Protein AF-A0A643KAM4-F1 (afdb_monomer)

Radius of gyration: 22.68 Å; Cα contacts (8 Å, |Δi|>4): 60; chains: 1; bounding box: 56×40×48 Å

Secondary structure (DSSP, 8-state):
--HHHHHHHHHHHHHHHHHHHHHHHHHS----S---------------------SS-TT---S-EE-TT--EE-TTT--EE-S-TT--B-TTT--B--

Structure (mmCIF, N/CA/C/O backbone):
data_AF-A0A643KAM4-F1
#
_entry.id   AF-A0A643KAM4-F1
#
loop_
_atom_site.group_PDB
_atom_site.id
_atom_site.type_symbol
_atom_site.label_atom_id
_atom_site.label_alt_id
_atom_site.label_comp_id
_atom_site.label_asym_id
_atom_site.label_entity_id
_atom_site.label_seq_id
_atom_site.pdbx_PDB_ins_code
_atom_site.Cartn_x
_atom_site.Cartn_y
_atom_site.Cartn_z
_atom_site.occupancy
_atom_site.B_iso_or_equiv
_atom_site.auth_seq_id
_atom_site.auth_comp_id
_atom_site.auth_asym_id
_atom_site.auth_atom_id
_atom_site.pdbx_PDB_model_num
ATOM 1 N N . MET A 1 1 ? 24.794 -9.419 -16.135 1.00 64.31 1 MET A N 1
ATOM 2 C CA . MET A 1 1 ? 23.467 -9.261 -16.761 1.00 64.31 1 MET A CA 1
ATOM 3 C C . MET A 1 1 ? 23.241 -7.778 -16.939 1.00 64.31 1 MET A C 1
ATOM 5 O O . MET A 1 1 ? 23.427 -7.059 -15.962 1.00 64.31 1 MET A O 1
ATOM 9 N N . ASP A 1 2 ? 22.931 -7.332 -18.155 1.00 82.31 2 ASP A N 1
ATOM 10 C CA . ASP A 1 2 ? 22.553 -5.941 -18.416 1.00 82.31 2 ASP A CA 1
ATOM 11 C C . ASP A 1 2 ? 21.487 -5.471 -17.424 1.00 82.31 2 ASP A C 1
ATOM 13 O O . ASP A 1 2 ? 20.620 -6.250 -17.020 1.00 82.31 2 ASP A O 1
ATOM 17 N N . VAL A 1 3 ? 21.548 -4.196 -17.034 1.00 92.38 3 VAL A N 1
ATOM 18 C CA . VAL A 1 3 ? 20.603 -3.565 -16.091 1.00 92.38 3 VAL A CA 1
ATOM 19 C C . VAL A 1 3 ? 19.152 -3.819 -16.516 1.00 92.38 3 VAL A C 1
ATOM 21 O O . VAL A 1 3 ? 18.295 -4.108 -15.685 1.00 92.38 3 VAL A O 1
ATOM 24 N N . TRP A 1 4 ? 18.905 -3.827 -17.825 1.00 94.94 4 TRP A N 1
ATOM 25 C CA . TRP A 1 4 ? 17.622 -4.177 -18.430 1.00 94.94 4 TRP A CA 1
ATOM 26 C C . TRP A 1 4 ? 17.115 -5.575 -18.061 1.00 94.94 4 TRP A C 1
ATOM 28 O O . TRP A 1 4 ? 15.925 -5.741 -17.810 1.00 94.94 4 TRP A O 1
ATOM 38 N N . GLY A 1 5 ? 18.001 -6.568 -17.959 1.00 93.12 5 GLY A N 1
ATOM 39 C CA . GLY A 1 5 ? 17.636 -7.920 -17.537 1.00 93.12 5 GLY A CA 1
ATOM 40 C C . GLY A 1 5 ? 17.126 -7.954 -16.097 1.00 93.12 5 GLY A C 1
ATOM 41 O O . GLY A 1 5 ? 16.092 -8.559 -15.824 1.00 93.12 5 GLY A O 1
ATOM 42 N N . TRP A 1 6 ? 17.790 -7.238 -15.186 1.00 95.50 6 TRP A N 1
ATOM 43 C CA . TRP A 1 6 ? 17.334 -7.125 -13.798 1.00 95.50 6 TRP A CA 1
ATOM 44 C C . TRP A 1 6 ? 15.994 -6.398 -13.684 1.00 95.50 6 TRP A C 1
ATOM 46 O O . TRP A 1 6 ? 15.131 -6.844 -12.933 1.00 95.50 6 TRP A O 1
ATOM 56 N N . ILE A 1 7 ? 15.781 -5.335 -14.467 1.00 95.69 7 ILE A N 1
ATOM 57 C CA . ILE A 1 7 ? 14.494 -4.622 -14.512 1.00 95.69 7 ILE A CA 1
ATOM 58 C C . ILE A 1 7 ? 13.363 -5.573 -14.917 1.00 95.69 7 ILE A C 1
ATOM 60 O O . ILE A 1 7 ? 12.331 -5.607 -14.251 1.00 95.69 7 ILE A O 1
ATOM 64 N N . VAL A 1 8 ? 13.561 -6.379 -15.966 1.00 96.56 8 VAL A N 1
ATOM 65 C CA . VAL A 1 8 ? 12.554 -7.349 -16.426 1.00 96.56 8 VAL A CA 1
ATOM 66 C C . VAL A 1 8 ? 12.267 -8.404 -15.355 1.00 96.56 8 VAL A C 1
ATOM 68 O O . VAL A 1 8 ? 11.103 -8.716 -15.105 1.00 96.56 8 VAL A O 1
ATOM 71 N N . VAL A 1 9 ? 13.299 -8.914 -14.675 1.00 96.94 9 VAL A N 1
ATOM 72 C CA . VAL A 1 9 ? 13.138 -9.881 -13.576 1.00 96.94 9 VAL A CA 1
ATOM 73 C C . VAL A 1 9 ? 12.324 -9.287 -12.428 1.00 96.94 9 VAL A C 1
ATOM 75 O O . VAL A 1 9 ? 11.381 -9.924 -11.961 1.00 96.94 9 VAL A O 1
ATOM 78 N N . TYR A 1 10 ? 12.637 -8.063 -11.995 1.00 96.12 10 TYR A N 1
ATOM 79 C CA . TYR A 1 10 ? 11.878 -7.402 -10.933 1.00 96.12 10 TYR A CA 1
ATOM 80 C C . TYR A 1 10 ? 10.445 -7.088 -11.356 1.00 96.12 10 TYR A C 1
ATOM 82 O O . TYR A 1 10 ? 9.529 -7.311 -10.569 1.00 96.12 10 TYR A O 1
ATOM 90 N N . ALA A 1 11 ? 10.227 -6.629 -12.589 1.00 97.69 11 ALA A N 1
ATOM 91 C CA . ALA A 1 11 ? 8.888 -6.368 -13.107 1.00 97.69 11 ALA A CA 1
ATOM 92 C C . ALA A 1 11 ? 8.033 -7.646 -13.111 1.00 97.69 11 ALA A C 1
ATOM 94 O O . ALA A 1 11 ? 6.905 -7.640 -12.617 1.00 97.69 11 ALA A O 1
ATOM 95 N N . LEU A 1 12 ? 8.580 -8.766 -13.592 1.00 98.12 12 LEU A N 1
ATOM 96 C CA . LEU A 1 12 ? 7.895 -10.060 -13.570 1.00 98.12 12 LEU A CA 1
ATOM 97 C C . LEU A 1 12 ? 7.653 -10.558 -12.140 1.00 98.12 12 LEU A C 1
ATOM 99 O O . LEU A 1 12 ? 6.553 -10.994 -11.822 1.00 98.12 12 LEU A O 1
ATOM 103 N N . GLY A 1 13 ? 8.645 -10.453 -11.254 1.00 98.19 13 GLY A N 1
ATOM 104 C CA . GLY A 1 13 ? 8.502 -10.871 -9.859 1.00 98.19 13 GLY A CA 1
ATOM 105 C C . GLY A 1 13 ? 7.440 -10.065 -9.107 1.00 98.19 13 GLY A C 1
ATOM 106 O O . GLY A 1 13 ? 6.568 -10.641 -8.457 1.00 98.19 13 GLY A O 1
ATOM 107 N N . LEU A 1 14 ? 7.473 -8.736 -9.230 1.00 97.88 14 LEU A N 1
ATOM 108 C CA . LEU A 1 14 ? 6.527 -7.839 -8.563 1.00 97.88 14 LEU A CA 1
ATOM 109 C C . LEU A 1 14 ? 5.104 -8.001 -9.097 1.00 97.88 14 LEU A C 1
ATOM 111 O O . LEU A 1 14 ? 4.170 -8.047 -8.301 1.00 97.88 14 LEU A O 1
ATOM 115 N N . THR A 1 15 ? 4.930 -8.139 -10.413 1.00 98.19 15 THR A N 1
ATOM 116 C CA . THR A 1 15 ? 3.600 -8.375 -11.003 1.00 98.19 15 THR A CA 1
ATOM 117 C C . THR A 1 15 ? 3.009 -9.703 -10.539 1.00 98.19 15 THR A C 1
ATOM 119 O O . THR A 1 15 ? 1.838 -9.762 -10.171 1.00 98.19 15 THR A O 1
ATOM 122 N N . LEU A 1 16 ? 3.817 -10.763 -10.471 1.00 98.25 16 LEU A N 1
ATOM 123 C CA . LEU A 1 16 ? 3.374 -12.077 -10.003 1.00 98.25 16 LEU A CA 1
ATOM 124 C C . LEU A 1 16 ? 3.019 -12.053 -8.506 1.00 98.25 16 LEU A C 1
ATOM 126 O O . LEU A 1 16 ? 1.981 -12.590 -8.114 1.00 98.25 16 LEU A O 1
ATOM 130 N N . LEU A 1 17 ? 3.817 -11.360 -7.684 1.00 97.56 17 LEU A N 1
ATOM 131 C CA . LEU A 1 17 ? 3.515 -11.115 -6.269 1.00 97.56 17 LEU A CA 1
ATOM 132 C C . LEU A 1 17 ? 2.193 -10.352 -6.101 1.00 97.56 17 LEU A C 1
ATOM 134 O O . LEU A 1 17 ? 1.344 -10.759 -5.310 1.00 97.56 17 LEU A O 1
ATOM 138 N N . GLN A 1 18 ? 1.999 -9.269 -6.855 1.00 97.31 18 GLN A N 1
ATOM 139 C CA . GLN A 1 18 ? 0.776 -8.464 -6.815 1.00 97.31 18 GLN A CA 1
ATOM 140 C C . GLN A 1 18 ? -0.452 -9.286 -7.200 1.00 97.31 18 GLN A C 1
ATOM 142 O O . GLN A 1 18 ? -1.468 -9.215 -6.512 1.00 97.31 18 GLN A O 1
ATOM 147 N N . LEU A 1 19 ? -0.353 -10.113 -8.245 1.00 96.88 19 LEU A N 1
ATOM 148 C CA . LEU A 1 19 ? -1.427 -11.025 -8.634 1.00 96.88 19 LEU A CA 1
ATOM 149 C C . LEU A 1 19 ? -1.728 -12.053 -7.542 1.00 96.88 19 LEU A C 1
ATOM 151 O O . LEU A 1 19 ? -2.895 -12.362 -7.318 1.00 96.88 19 LEU A O 1
ATOM 155 N N . LEU A 1 20 ? -0.713 -12.560 -6.839 1.00 95.56 20 LEU A N 1
ATOM 156 C CA . LEU A 1 20 ? -0.904 -13.469 -5.708 1.00 95.56 20 LEU A CA 1
ATOM 157 C C . LEU A 1 20 ? -1.629 -12.794 -4.545 1.00 95.56 20 LEU A C 1
ATOM 159 O O . LEU A 1 20 ? -2.584 -13.365 -4.028 1.00 95.56 20 LEU A O 1
ATOM 163 N N . VAL A 1 21 ? -1.216 -11.582 -4.166 1.00 95.00 21 VAL A N 1
ATOM 164 C CA . VAL A 1 21 ? -1.877 -10.797 -3.112 1.00 95.00 21 VAL A CA 1
ATOM 165 C C . VAL A 1 21 ? -3.315 -10.486 -3.508 1.00 95.00 21 VAL A C 1
ATOM 167 O O . VAL A 1 21 ? -4.229 -10.746 -2.734 1.00 95.00 21 VAL A O 1
ATOM 170 N N . TYR A 1 22 ? -3.534 -10.003 -4.731 1.00 94.25 22 TYR A N 1
ATOM 171 C CA . TYR A 1 22 ? -4.871 -9.743 -5.257 1.00 94.25 22 TYR A CA 1
ATOM 172 C C . TYR A 1 22 ? -5.734 -11.007 -5.222 1.00 94.25 22 TYR A C 1
ATOM 174 O O . TYR A 1 22 ? -6.836 -10.994 -4.685 1.00 94.25 22 TYR A O 1
ATOM 182 N N . ARG A 1 23 ? -5.207 -12.131 -5.717 1.00 93.06 23 ARG A N 1
ATOM 183 C CA . ARG A 1 23 ? -5.889 -13.428 -5.699 1.00 93.06 23 ARG A CA 1
ATOM 184 C C . ARG A 1 23 ? -6.201 -13.883 -4.276 1.00 93.06 23 ARG A C 1
ATOM 186 O O . ARG A 1 23 ? -7.271 -14.438 -4.058 1.00 93.06 23 ARG A O 1
ATOM 193 N N . TYR A 1 24 ? -5.277 -13.697 -3.340 1.00 91.25 24 TYR A N 1
ATOM 194 C CA . TYR A 1 24 ? -5.4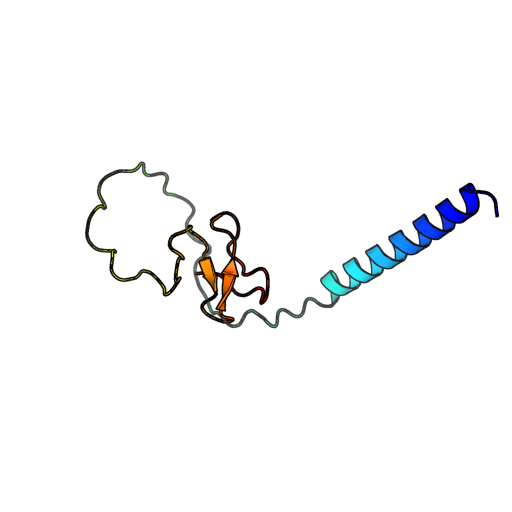52 -14.071 -1.941 1.00 91.25 24 TYR A CA 1
ATOM 195 C C . TYR A 1 24 ? -6.527 -13.220 -1.270 1.00 91.25 24 TYR A C 1
ATOM 197 O O . TYR A 1 24 ? -7.393 -13.764 -0.604 1.00 91.25 24 TYR A O 1
ATOM 205 N N . LEU A 1 25 ? -6.526 -11.907 -1.489 1.00 87.19 25 LEU A N 1
ATOM 206 C CA . LEU A 1 25 ? -7.533 -11.016 -0.914 1.00 87.19 25 LEU A CA 1
ATOM 207 C C . LEU A 1 25 ? -8.918 -11.228 -1.540 1.00 87.19 25 LEU A C 1
ATOM 209 O O . LEU A 1 25 ? -9.917 -11.197 -0.832 1.00 87.19 25 LEU A O 1
ATOM 213 N N . VAL A 1 26 ? -8.986 -11.474 -2.851 1.00 86.31 26 VAL A N 1
ATOM 214 C CA . VAL A 1 26 ? -10.255 -11.680 -3.565 1.00 86.31 26 VAL A CA 1
ATOM 215 C C . VAL A 1 26 ? -10.837 -13.071 -3.312 1.00 86.31 26 VAL A C 1
ATOM 217 O O . VAL A 1 26 ? -12.037 -13.191 -3.095 1.00 86.31 26 VAL A O 1
ATOM 220 N N . ASN A 1 27 ? -10.015 -14.126 -3.313 1.00 77.81 27 ASN A N 1
ATOM 221 C CA . ASN A 1 27 ? -10.495 -15.501 -3.110 1.00 77.81 27 ASN A CA 1
ATOM 222 C C . ASN A 1 27 ? -10.458 -15.959 -1.646 1.00 77.81 27 ASN A C 1
ATOM 224 O O . ASN A 1 27 ? -11.108 -16.939 -1.308 1.00 77.81 27 ASN A O 1
ATOM 228 N N . GLY A 1 28 ? -9.680 -15.297 -0.789 1.00 62.06 28 GLY A N 1
ATOM 229 C CA . GLY A 1 28 ? -9.638 -15.527 0.659 1.00 62.06 28 GLY A CA 1
ATOM 230 C C . GLY A 1 28 ? -10.692 -14.727 1.424 1.00 62.06 28 GLY A C 1
ATOM 231 O O . GLY A 1 28 ? -10.681 -14.727 2.652 1.00 62.06 28 GLY A O 1
ATOM 232 N N . GLY A 1 29 ? -11.597 -14.051 0.712 1.00 54.97 29 GLY A N 1
ATOM 233 C CA . GLY A 1 29 ? -12.772 -13.393 1.267 1.00 54.97 29 GLY A CA 1
ATOM 234 C C . GLY A 1 29 ? -13.835 -14.392 1.721 1.00 54.97 29 GLY A C 1
ATOM 235 O O . GLY A 1 29 ? -14.947 -14.372 1.207 1.00 54.97 29 GLY A O 1
ATOM 236 N N . GLU A 1 30 ? -13.515 -15.245 2.692 1.00 50.28 30 GLU A N 1
ATOM 237 C CA . GLU A 1 30 ? -14.539 -15.712 3.622 1.00 50.28 30 GLU A CA 1
ATOM 238 C C . GLU A 1 30 ? -14.613 -14.668 4.750 1.00 50.28 30 GLU A C 1
ATOM 240 O O . GLU A 1 30 ? -13.645 -14.504 5.503 1.00 50.28 30 GLU A O 1
ATOM 245 N N . PRO A 1 31 ? -15.705 -13.890 4.854 1.00 51.28 31 PRO A N 1
ATOM 246 C CA . PRO A 1 31 ? -15.835 -12.847 5.860 1.00 51.28 31 PRO A CA 1
ATOM 247 C C . PRO A 1 31 ? -16.066 -13.492 7.233 1.00 51.28 31 PRO A C 1
ATOM 249 O O . PRO A 1 31 ? -17.197 -13.663 7.666 1.00 51.28 31 PRO A O 1
ATOM 252 N N . THR A 1 32 ? -14.997 -13.848 7.945 1.00 51.78 32 THR A N 1
ATOM 253 C CA . THR A 1 32 ? -15.079 -14.377 9.325 1.00 51.78 32 THR A CA 1
ATOM 254 C C . THR A 1 32 ? -14.851 -13.322 10.408 1.00 51.78 32 THR A C 1
ATOM 256 O O . THR A 1 32 ? -14.650 -13.650 11.572 1.00 51.78 32 THR A O 1
ATOM 259 N N . ILE A 1 33 ? -14.969 -12.034 10.079 1.00 54.56 33 ILE A N 1
ATOM 260 C CA . ILE A 1 33 ? -15.074 -10.966 11.087 1.00 54.56 33 ILE A CA 1
ATOM 261 C C . ILE A 1 33 ? -16.305 -10.125 10.754 1.00 54.56 33 ILE A C 1
ATOM 263 O O . ILE A 1 33 ? -16.219 -9.005 10.259 1.00 54.56 33 ILE A O 1
ATOM 267 N N . GLY A 1 34 ? -17.472 -10.734 10.948 1.00 46.94 34 GLY A N 1
ATOM 268 C CA . GLY A 1 34 ? -18.756 -10.153 10.580 1.00 46.94 34 GLY A CA 1
ATOM 269 C C . GLY A 1 34 ? -19.951 -10.843 11.225 1.00 46.94 34 GLY A C 1
ATOM 270 O O . GLY A 1 34 ? -20.996 -10.905 10.594 1.00 46.94 34 GLY A O 1
ATOM 271 N N . ASP A 1 35 ? -19.833 -11.330 12.464 1.00 47.12 35 ASP A N 1
ATOM 272 C CA . ASP A 1 35 ? -21.017 -11.629 13.280 1.00 47.12 35 ASP A CA 1
ATOM 273 C C . ASP A 1 35 ? -21.364 -10.403 14.125 1.00 47.12 35 ASP A C 1
ATOM 275 O O . ASP A 1 35 ? -20.920 -10.208 15.255 1.00 47.12 35 ASP A O 1
ATOM 279 N N . GLY A 1 36 ? -22.140 -9.528 13.494 1.00 40.38 36 GLY A N 1
ATOM 280 C CA . GLY A 1 36 ? -22.656 -8.288 14.055 1.00 40.38 36 GLY A CA 1
ATOM 281 C C . GLY A 1 36 ? -23.903 -7.841 13.304 1.00 40.38 36 GLY A C 1
ATOM 282 O O . GLY A 1 36 ? -23.967 -6.719 12.825 1.00 40.38 36 GLY A O 1
ATOM 283 N N . SER A 1 37 ? -24.838 -8.777 13.130 1.00 41.56 37 SER A N 1
ATOM 284 C CA . SER A 1 37 ? -26.279 -8.586 12.938 1.00 41.56 37 SER A CA 1
ATOM 285 C C . SER A 1 37 ? -26.773 -7.135 12.775 1.00 41.56 37 SER A C 1
ATOM 287 O O . SER A 1 37 ? -27.015 -6.444 13.760 1.00 41.56 37 SER A O 1
ATOM 289 N N . GLY A 1 38 ? -27.150 -6.799 11.542 1.00 43.38 38 GLY A N 1
ATOM 290 C CA . GLY A 1 38 ? -28.508 -6.328 11.276 1.00 43.38 38 GLY A CA 1
ATOM 291 C C . GLY A 1 38 ? -28.788 -4.821 11.343 1.00 43.38 38 GLY A C 1
ATOM 292 O O . GLY A 1 38 ? -28.579 -4.166 12.355 1.00 43.38 38 GLY A O 1
ATOM 293 N N . ARG A 1 39 ? -29.478 -4.393 10.278 1.00 43.41 39 ARG A N 1
ATOM 294 C CA . ARG A 1 39 ? -30.399 -3.253 10.116 1.00 43.41 39 ARG A CA 1
ATOM 295 C C . ARG A 1 39 ? -29.891 -1.945 9.500 1.00 43.41 39 ARG A C 1
ATOM 297 O O . ARG A 1 39 ? -28.955 -1.313 9.963 1.00 43.41 39 ARG A O 1
ATOM 304 N N . ASP A 1 40 ? -30.695 -1.550 8.512 1.00 39.19 40 ASP A N 1
ATOM 305 C CA . ASP A 1 40 ? -30.939 -0.218 7.967 1.00 39.19 40 ASP A CA 1
ATOM 306 C C . ASP A 1 40 ? -29.853 0.438 7.126 1.00 39.19 40 ASP A C 1
ATOM 308 O O . ASP A 1 40 ? -29.321 1.506 7.418 1.00 39.19 40 ASP A O 1
ATOM 312 N N . SER A 1 41 ? -29.703 -0.123 5.930 1.00 44.03 41 SER A N 1
ATOM 313 C CA . SER A 1 41 ? -29.586 0.679 4.715 1.00 44.03 41 SER A CA 1
ATOM 314 C C . SER A 1 41 ? -30.907 1.417 4.425 1.00 44.03 41 SER A C 1
ATOM 316 O O . SER A 1 41 ? -31.591 1.086 3.461 1.00 44.03 41 SER A O 1
ATOM 318 N N . ASP A 1 42 ? -31.299 2.372 5.272 1.00 44.09 42 ASP A N 1
ATOM 319 C CA . ASP A 1 42 ? -32.394 3.300 4.956 1.00 44.09 42 ASP A CA 1
ATOM 320 C C . ASP A 1 42 ? -32.288 4.601 5.771 1.00 44.09 42 ASP A C 1
ATOM 322 O O . ASP A 1 42 ? -33.045 4.860 6.706 1.00 44.09 42 ASP A O 1
ATOM 326 N N . ARG A 1 43 ? -31.285 5.434 5.459 1.00 41.91 43 ARG A N 1
ATOM 327 C CA . ARG A 1 43 ? -31.310 6.848 5.867 1.00 41.91 43 ARG A CA 1
ATOM 328 C C . ARG A 1 43 ? -30.436 7.739 4.987 1.00 41.91 43 ARG A C 1
ATOM 330 O O . ARG A 1 43 ? -29.482 8.364 5.443 1.00 41.91 43 ARG A O 1
ATOM 337 N N . MET A 1 44 ? -30.814 7.828 3.715 1.00 48.19 44 MET A N 1
ATOM 338 C CA . MET A 1 44 ? -30.687 9.100 3.000 1.00 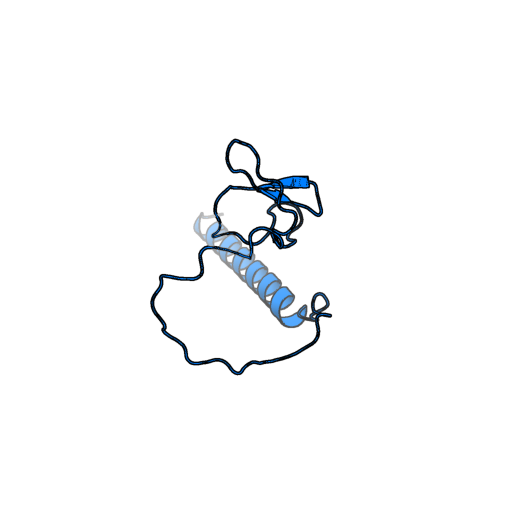48.19 44 MET A CA 1
ATOM 339 C C . MET A 1 44 ? -31.608 10.127 3.700 1.00 48.19 44 MET A C 1
ATOM 341 O O . MET A 1 44 ? -32.638 9.753 4.253 1.00 48.19 44 MET A O 1
ATOM 345 N N . ASP A 1 45 ? -31.221 11.402 3.691 1.00 43.03 45 ASP A N 1
ATOM 346 C CA . ASP A 1 45 ? -31.901 12.562 4.297 1.00 43.03 45 ASP A CA 1
ATOM 347 C C . ASP A 1 45 ? -31.806 12.755 5.825 1.00 43.03 45 ASP A C 1
ATOM 349 O O . ASP A 1 45 ? -32.661 12.359 6.623 1.00 43.03 45 ASP A O 1
ATOM 353 N N . ARG A 1 46 ? -30.817 13.564 6.227 1.00 41.81 46 ARG A N 1
ATOM 354 C CA . ARG A 1 46 ? -31.106 14.878 6.833 1.00 41.81 46 ARG A CA 1
ATOM 355 C C . ARG A 1 46 ? -29.846 15.732 6.914 1.00 41.81 46 ARG A C 1
ATOM 357 O O . ARG A 1 46 ? -29.048 15.615 7.836 1.00 41.81 46 ARG A O 1
ATOM 364 N N . TYR A 1 47 ? -29.736 16.653 5.966 1.00 44.19 47 TYR A N 1
ATOM 365 C CA . TYR A 1 47 ? -29.051 17.918 6.183 1.00 44.19 47 TYR A CA 1
ATOM 366 C C . TYR A 1 47 ? -29.889 18.706 7.205 1.00 44.19 47 TYR A C 1
ATOM 368 O O . TYR A 1 47 ? -30.963 19.200 6.868 1.00 44.19 47 TYR A O 1
ATOM 376 N N . VAL A 1 48 ? -29.454 18.774 8.464 1.00 40.50 48 VAL A N 1
ATOM 377 C CA . VAL A 1 48 ? -29.933 19.782 9.421 1.00 40.50 48 VAL A CA 1
ATOM 378 C C . VAL A 1 48 ? -28.711 20.340 10.139 1.00 40.50 48 VAL A C 1
ATOM 380 O O . VAL A 1 48 ? -27.920 19.608 10.725 1.00 40.50 48 VAL A O 1
ATOM 383 N N . HIS A 1 49 ? -28.559 21.649 9.975 1.00 36.97 49 HIS A N 1
ATOM 384 C CA . HIS A 1 49 ? -27.536 22.530 10.528 1.00 36.97 49 HIS A CA 1
ATOM 385 C C . HIS A 1 49 ? -27.585 22.553 12.079 1.00 36.97 49 HIS A C 1
ATOM 387 O O . HIS A 1 49 ? -28.478 21.939 12.665 1.00 36.97 49 HIS A O 1
ATOM 393 N N . PRO A 1 50 ? -26.589 23.156 12.749 1.00 50.97 50 PRO A N 1
ATOM 394 C CA . PRO A 1 50 ? -26.044 22.733 14.024 1.00 50.97 50 PRO A CA 1
ATOM 395 C C . PRO A 1 50 ? -26.871 23.365 15.162 1.00 50.97 50 PRO A C 1
ATOM 397 O O . PRO A 1 50 ? -27.934 23.929 14.933 1.00 50.97 50 PRO A O 1
ATOM 400 N N . GLU A 1 51 ? -26.313 23.387 16.368 1.00 45.91 51 GLU A N 1
ATOM 401 C CA . GLU A 1 51 ? -26.765 24.223 17.488 1.00 45.91 51 GLU A CA 1
ATOM 402 C C . GLU A 1 51 ? -28.023 23.686 18.204 1.00 45.91 51 GLU A C 1
ATOM 404 O O . GLU A 1 51 ? -29.095 23.516 17.639 1.00 45.91 51 GLU A O 1
ATOM 409 N N . ILE A 1 52 ? -27.879 23.467 19.517 1.00 45.69 52 ILE A N 1
ATOM 410 C CA . ILE A 1 52 ? -28.895 22.981 20.472 1.00 45.69 52 ILE A CA 1
ATOM 411 C C . ILE A 1 52 ? -29.007 21.441 20.599 1.00 45.69 52 ILE A C 1
ATOM 413 O O . ILE A 1 52 ? -30.065 20.841 20.449 1.00 45.69 52 ILE A O 1
ATOM 417 N N . ALA A 1 53 ? -27.908 20.795 20.999 1.00 39.81 53 ALA A N 1
ATOM 418 C CA . ALA A 1 53 ? -27.948 19.580 21.834 1.00 39.81 53 ALA A CA 1
ATOM 419 C C . ALA A 1 53 ? -26.775 19.570 22.836 1.00 39.81 53 ALA A C 1
ATOM 421 O O . ALA A 1 53 ? -26.119 18.566 23.089 1.00 39.81 53 ALA A O 1
ATOM 422 N N . SER A 1 54 ? -26.465 20.742 23.388 1.00 48.56 54 SER A N 1
ATOM 423 C CA . SER A 1 54 ? -25.563 20.906 24.523 1.00 48.56 54 SER A CA 1
ATOM 424 C C . SER A 1 54 ? -26.337 20.637 25.813 1.00 48.56 54 SER A C 1
ATOM 426 O O . SER A 1 54 ? -26.989 21.540 26.334 1.00 48.56 54 SER A O 1
ATOM 428 N N . SER A 1 55 ? -26.304 19.387 26.274 1.00 46.91 55 SER A N 1
ATOM 429 C CA . SER A 1 55 ? -26.533 18.876 27.642 1.00 46.91 55 SER A CA 1
ATOM 430 C C . SER A 1 55 ? -27.229 17.516 27.538 1.00 46.91 55 SER A C 1
ATOM 432 O O . SER A 1 55 ? -28.224 17.406 26.840 1.00 46.91 55 SER A O 1
ATOM 434 N N . PHE A 1 56 ? -26.714 16.496 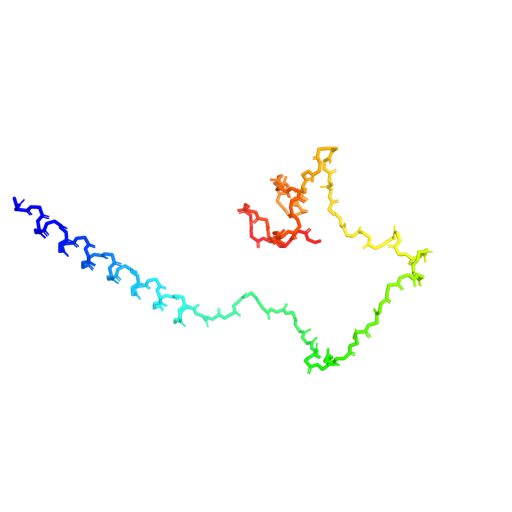28.232 1.00 44.12 56 PHE A N 1
ATOM 435 C CA . PHE A 1 56 ? -27.242 15.115 28.316 1.00 44.12 56 PHE A CA 1
ATOM 436 C C . PHE A 1 56 ? -26.709 14.029 27.360 1.00 44.12 56 PHE A C 1
ATOM 438 O O . PHE A 1 56 ? -27.419 13.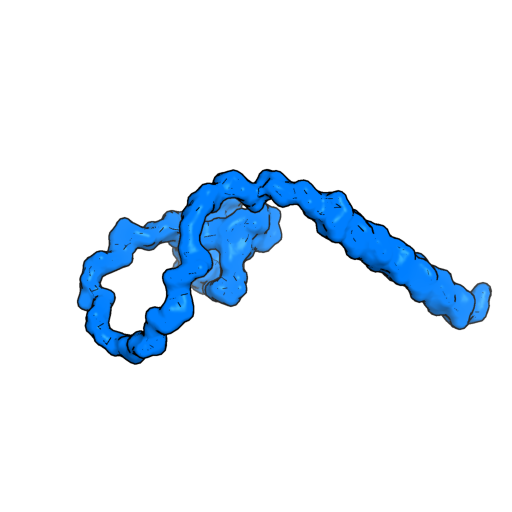061 27.121 1.00 44.12 56 PHE A O 1
ATOM 445 N N . ASP A 1 57 ? -25.435 14.061 26.943 1.00 41.28 57 ASP A N 1
ATOM 446 C CA . ASP A 1 57 ? -24.759 12.800 26.549 1.00 41.28 57 ASP A CA 1
ATOM 447 C C . ASP A 1 57 ? -23.274 12.703 26.964 1.00 41.28 57 ASP A C 1
ATOM 449 O O . ASP A 1 57 ? -22.433 12.042 26.363 1.00 41.28 57 ASP A O 1
ATOM 453 N N . GLU A 1 58 ? -22.939 13.349 28.082 1.00 46.38 58 GLU A N 1
ATOM 454 C CA . GLU A 1 58 ? -21.625 13.284 28.744 1.00 46.38 58 GLU A CA 1
ATOM 455 C C . GLU A 1 58 ? -21.391 11.929 29.467 1.00 46.38 58 GLU A C 1
ATOM 457 O O . GLU A 1 58 ? -20.455 11.797 30.255 1.00 46.38 58 GLU A O 1
ATOM 462 N N . ARG A 1 59 ? -22.258 10.917 29.281 1.00 44.09 59 ARG A N 1
ATOM 463 C CA . ARG A 1 59 ? -22.240 9.672 30.082 1.00 44.09 59 ARG A CA 1
ATOM 464 C C . ARG A 1 59 ? -22.195 8.366 29.285 1.00 44.09 59 ARG A C 1
ATOM 466 O O . ARG A 1 59 ? -22.124 7.306 29.900 1.00 44.09 59 ARG A O 1
ATOM 473 N N . ALA A 1 60 ? -22.124 8.440 27.958 1.00 45.78 60 ALA A N 1
ATOM 474 C CA . ALA A 1 60 ? -21.832 7.300 27.088 1.00 45.78 60 ALA A CA 1
ATOM 475 C C . ALA A 1 60 ? -20.483 7.449 26.356 1.00 45.78 60 ALA A C 1
ATOM 477 O O . ALA A 1 60 ? -20.292 6.880 25.283 1.00 45.78 60 ALA A O 1
ATOM 478 N N . ARG A 1 61 ? -19.514 8.192 26.926 1.00 50.59 61 ARG A N 1
ATOM 479 C CA . ARG A 1 61 ? -18.126 8.151 26.440 1.00 50.59 61 ARG A CA 1
ATOM 480 C C . ARG A 1 61 ? -17.556 6.775 26.730 1.00 50.59 61 ARG A C 1
ATOM 482 O O . ARG A 1 61 ? -17.128 6.455 27.840 1.00 50.59 61 ARG A O 1
ATOM 489 N N . SER A 1 62 ? -17.629 5.973 25.681 1.00 54.94 62 SER A N 1
ATOM 490 C CA . SER A 1 62 ? -16.887 4.753 25.498 1.00 54.94 62 SER A CA 1
ATOM 491 C C . SER A 1 62 ? -15.434 4.929 25.937 1.00 54.94 62 SER A C 1
ATOM 493 O O . SER A 1 62 ? -14.875 6.027 25.957 1.00 54.94 62 SER A O 1
ATOM 495 N N . ARG A 1 63 ? -14.871 3.826 26.409 1.00 58.66 63 ARG A N 1
ATOM 496 C CA . ARG A 1 63 ? -13.775 3.729 27.376 1.00 58.66 63 ARG A CA 1
ATOM 497 C C . ARG A 1 63 ? -12.401 4.054 26.772 1.00 58.66 63 ARG A C 1
ATOM 499 O O . ARG A 1 63 ? -11.416 3.408 27.117 1.00 58.66 63 ARG A O 1
ATOM 506 N N . VAL A 1 64 ? -12.324 5.037 25.882 1.00 57.78 64 VAL A N 1
ATOM 507 C CA . VAL A 1 64 ? -11.077 5.519 25.297 1.00 57.78 64 VAL A CA 1
ATOM 508 C C . VAL A 1 64 ? -10.353 6.327 26.363 1.00 57.78 64 VAL A C 1
ATOM 510 O O . VAL A 1 64 ? -10.741 7.443 26.709 1.00 57.78 64 VAL A O 1
ATOM 513 N N . ARG A 1 65 ? -9.304 5.737 26.934 1.00 65.50 65 ARG A N 1
ATOM 514 C CA . ARG A 1 65 ? -8.376 6.479 27.785 1.00 65.50 65 ARG A CA 1
ATOM 515 C C . ARG A 1 65 ? -7.525 7.343 26.866 1.00 65.50 65 ARG A C 1
ATOM 517 O O . ARG A 1 65 ? -6.792 6.814 26.039 1.00 65.50 65 ARG A O 1
ATOM 524 N N . VAL A 1 66 ? -7.663 8.653 26.997 1.00 71.44 66 VAL A N 1
ATOM 525 C CA . VAL A 1 66 ? -6.841 9.625 26.275 1.00 71.44 66 VAL A CA 1
ATOM 526 C C . VAL A 1 66 ? -5.728 10.079 27.215 1.00 71.44 66 VAL A C 1
ATOM 528 O O . VAL A 1 66 ? -5.994 10.370 28.385 1.00 71.44 66 VAL A O 1
ATOM 531 N N . THR A 1 67 ? -4.484 10.083 26.744 1.00 73.25 67 THR A N 1
ATOM 532 C CA . THR A 1 67 ? -3.353 10.625 27.508 1.00 73.25 67 THR A CA 1
ATOM 533 C C . THR A 1 67 ? -3.473 12.153 27.610 1.00 73.25 67 THR A C 1
ATOM 535 O O . THR A 1 67 ? -4.178 12.777 26.816 1.00 73.25 67 THR A O 1
ATOM 538 N N . PRO A 1 68 ? -2.788 12.814 28.562 1.00 66.69 68 PRO A N 1
ATOM 539 C CA . PRO A 1 68 ? -2.781 14.280 28.646 1.00 66.69 68 PRO A CA 1
ATOM 540 C C . PRO A 1 68 ? -2.285 14.974 27.365 1.00 66.69 68 PRO A C 1
ATOM 542 O O . PRO A 1 68 ? -2.614 16.132 27.123 1.00 66.69 68 PRO A O 1
ATOM 545 N N . THR A 1 69 ? -1.499 14.263 26.558 1.00 72.50 69 THR A N 1
ATOM 546 C CA . THR A 1 69 ? -0.939 14.666 25.261 1.00 72.50 69 THR A CA 1
ATOM 547 C C . THR A 1 69 ? -1.880 14.403 24.081 1.00 72.50 69 THR A C 1
ATOM 549 O O . THR A 1 69 ? -1.593 14.850 22.974 1.00 72.50 69 THR A O 1
ATOM 552 N N . GLY A 1 70 ? -3.022 13.742 24.304 1.00 74.75 70 GLY A N 1
ATOM 553 C CA . GLY A 1 70 ? -4.046 13.490 23.288 1.00 74.75 70 GLY A CA 1
ATOM 554 C C . GLY A 1 70 ? -3.965 12.122 22.607 1.00 74.75 70 GLY A C 1
ATOM 555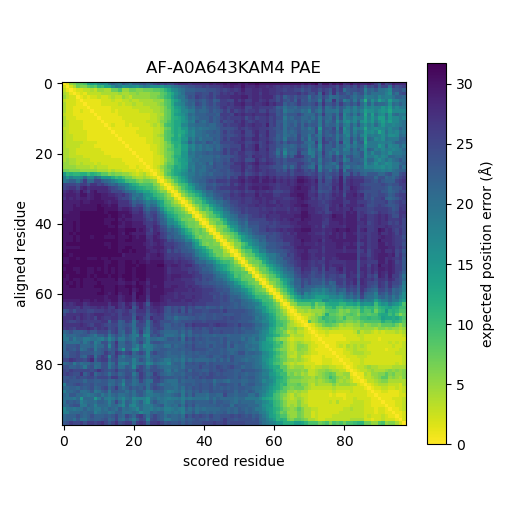 O O . GLY A 1 70 ? -4.832 11.818 21.791 1.00 74.75 70 GLY A O 1
ATOM 556 N N . GLU A 1 71 ? -2.985 11.275 22.939 1.00 84.38 71 GLU A N 1
ATOM 557 C CA . GLU A 1 71 ? -2.900 9.919 22.383 1.00 84.38 71 GLU A CA 1
ATOM 558 C C . GLU A 1 71 ? -4.060 9.052 22.876 1.00 84.38 71 GLU A C 1
ATOM 560 O O . GLU A 1 71 ? -4.475 9.108 24.039 1.00 84.38 71 GLU A O 1
ATOM 565 N N . ARG A 1 72 ? -4.583 8.210 21.984 1.00 86.31 72 ARG A N 1
ATOM 566 C CA . ARG A 1 72 ? -5.710 7.318 22.268 1.00 86.31 72 ARG A CA 1
ATOM 567 C C . ARG A 1 72 ? -5.181 5.944 22.659 1.00 86.31 72 ARG A C 1
ATOM 569 O O . ARG A 1 72 ? -4.581 5.242 21.845 1.00 86.31 72 ARG A O 1
ATOM 576 N N . ILE A 1 73 ? -5.431 5.519 23.892 1.00 88.38 73 ILE A N 1
ATOM 577 C CA . ILE A 1 73 ? -5.056 4.180 24.353 1.00 88.38 73 ILE A CA 1
ATOM 578 C C . ILE A 1 73 ? -6.121 3.184 23.898 1.00 88.38 73 ILE A C 1
ATOM 580 O O . ILE A 1 73 ? -7.303 3.317 24.227 1.00 88.38 73 ILE A O 1
ATOM 584 N N . CYS A 1 74 ? -5.693 2.158 23.164 1.00 88.88 74 CYS A N 1
ATOM 585 C CA . CYS A 1 74 ? -6.566 1.083 22.717 1.00 88.88 74 CYS A CA 1
ATOM 586 C C . CYS A 1 74 ? -7.138 0.312 23.926 1.00 88.88 74 CYS A C 1
ATOM 588 O O . CYS A 1 74 ? -6.358 -0.182 24.745 1.00 88.88 74 CYS A O 1
ATOM 590 N N . PRO A 1 75 ? -8.469 0.139 24.038 1.00 83.69 75 PRO A N 1
ATOM 591 C CA . PRO A 1 75 ? -9.076 -0.570 25.165 1.00 83.69 75 PRO A CA 1
ATOM 592 C C . PRO A 1 75 ? -8.816 -2.085 25.142 1.00 83.69 75 PRO A C 1
ATOM 594 O O . PRO A 1 75 ? -8.936 -2.732 26.179 1.00 83.69 75 PRO A O 1
ATOM 597 N N . ASP A 1 76 ? -8.457 -2.645 23.982 1.00 85.31 76 ASP A N 1
ATOM 598 C CA . ASP A 1 76 ? -8.212 -4.079 23.809 1.00 85.31 76 ASP A CA 1
ATOM 599 C C . ASP A 1 76 ? -6.773 -4.494 24.126 1.00 85.31 76 ASP A C 1
ATOM 601 O O . ASP A 1 76 ? -6.555 -5.483 24.820 1.00 85.31 76 ASP A O 1
ATOM 605 N N . CYS A 1 77 ? -5.785 -3.770 23.588 1.00 88.94 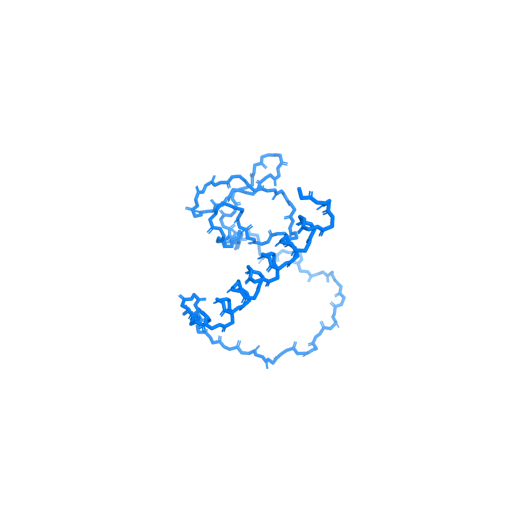77 CYS A N 1
ATOM 606 C CA . CYS A 1 77 ? -4.371 -4.149 23.699 1.00 88.94 77 CYS A CA 1
ATOM 607 C C . CYS A 1 77 ? -3.515 -3.161 24.500 1.00 88.94 77 CYS A C 1
ATOM 609 O O . CYS A 1 77 ? -2.355 -3.455 24.772 1.00 88.94 77 CYS A O 1
ATOM 611 N N . GLY A 1 78 ? -4.058 -1.995 24.866 1.00 88.00 78 GLY A N 1
ATOM 612 C CA . GLY A 1 78 ? -3.339 -0.977 25.632 1.00 88.00 78 GLY A CA 1
ATOM 613 C C . GLY A 1 78 ? -2.301 -0.179 24.841 1.00 88.00 78 GLY A C 1
ATOM 614 O O . GLY A 1 78 ? -1.609 0.636 25.439 1.00 88.00 78 GLY A O 1
ATOM 615 N N . ALA A 1 79 ? -2.182 -0.384 23.524 1.00 92.00 79 ALA A N 1
ATOM 616 C CA . ALA A 1 79 ? -1.272 0.398 22.692 1.00 92.00 79 ALA A CA 1
ATOM 617 C C . ALA A 1 79 ? -1.687 1.876 22.643 1.00 92.00 79 ALA A C 1
ATOM 619 O O . ALA A 1 79 ? -2.878 2.190 22.553 1.00 92.00 79 ALA A O 1
ATOM 620 N N . GLU A 1 80 ? -0.700 2.765 22.653 1.00 91.38 80 GLU A N 1
ATOM 621 C CA . GLU A 1 80 ? -0.865 4.202 22.439 1.00 91.38 80 GLU A CA 1
ATOM 622 C C . GLU A 1 80 ? -1.003 4.464 20.937 1.00 91.38 80 GLU A C 1
ATOM 624 O O . GLU A 1 80 ? -0.185 4.005 20.141 1.00 91.38 80 GLU A O 1
ATOM 629 N N . ASN A 1 81 ? -2.075 5.141 20.535 1.00 89.31 81 ASN A N 1
ATOM 630 C CA . ASN A 1 81 ? -2.363 5.487 19.145 1.00 89.31 81 ASN A CA 1
ATOM 631 C C . ASN A 1 81 ? -2.343 7.002 18.985 1.00 89.31 81 ASN A C 1
ATOM 633 O O . ASN A 1 81 ? -2.545 7.745 19.947 1.00 89.31 81 ASN A O 1
ATOM 637 N N . GLU A 1 82 ? -2.149 7.445 17.749 1.00 87.81 82 GLU A N 1
ATOM 638 C CA . GLU A 1 82 ? -2.178 8.859 17.405 1.00 87.81 82 GLU A CA 1
ATOM 639 C C . GLU A 1 82 ? -3.512 9.513 17.807 1.00 87.81 82 GLU A C 1
ATOM 641 O O . GLU A 1 82 ? -4.568 8.875 17.865 1.00 87.81 82 GLU A O 1
ATOM 646 N N . ALA A 1 83 ? -3.450 10.811 18.105 1.00 82.81 83 ALA A N 1
ATOM 647 C CA . ALA A 1 83 ? -4.610 11.616 18.487 1.00 82.81 83 ALA A CA 1
ATOM 648 C C . ALA A 1 83 ? -5.577 11.875 17.316 1.00 82.81 83 ALA A C 1
ATOM 650 O O . ALA A 1 83 ? -6.699 12.338 17.530 1.00 82.81 83 ALA A O 1
ATOM 651 N N . ASP A 1 84 ? -5.137 11.611 16.083 1.00 81.88 84 ASP A N 1
ATOM 652 C CA . ASP A 1 84 ? -5.887 11.891 14.865 1.00 81.88 84 ASP A CA 1
ATOM 653 C C . ASP A 1 84 ? -7.137 10.995 14.768 1.00 81.88 84 ASP A C 1
ATOM 655 O O . ASP A 1 84 ? -7.072 9.765 14.799 1.00 81.88 84 ASP A O 1
ATOM 659 N N . THR A 1 85 ? -8.306 11.626 14.654 1.00 80.06 85 THR A N 1
ATOM 660 C CA . THR A 1 85 ? -9.607 10.952 14.537 1.00 80.06 85 THR A CA 1
ATOM 661 C C . THR A 1 85 ? -9.886 10.411 13.140 1.00 80.06 85 THR A C 1
ATOM 663 O O . THR A 1 85 ? -10.896 9.746 12.946 1.00 80.06 85 THR A O 1
ATOM 666 N N . THR A 1 86 ? -9.017 10.681 12.165 1.00 85.25 86 THR A N 1
ATOM 667 C CA . THR A 1 86 ? -9.093 10.094 10.819 1.00 85.25 86 THR A CA 1
ATOM 668 C C . THR A 1 86 ? -8.846 8.581 10.862 1.00 85.25 86 THR A C 1
ATOM 670 O O . THR A 1 86 ? -9.291 7.849 9.977 1.00 85.25 86 THR A O 1
ATOM 673 N N . PHE A 1 87 ? -8.170 8.094 11.910 1.00 81.62 87 PHE A N 1
ATOM 674 C CA . PHE A 1 87 ? -7.895 6.679 12.122 1.00 81.62 87 PHE A CA 1
ATOM 675 C C . PHE A 1 87 ? -8.801 6.093 13.212 1.00 81.62 87 PHE A C 1
ATOM 677 O O . PHE A 1 87 ? -8.650 6.359 14.405 1.00 81.62 87 PHE A O 1
ATOM 684 N N . ASP A 1 88 ? -9.724 5.223 12.800 1.00 88.50 88 ASP A N 1
ATOM 685 C CA . ASP A 1 88 ? -10.631 4.517 13.716 1.00 88.50 88 ASP A CA 1
ATOM 686 C C . ASP A 1 88 ? -10.094 3.161 14.194 1.00 88.50 88 ASP A C 1
ATOM 688 O O . ASP A 1 88 ? -10.733 2.503 15.016 1.00 88.50 88 ASP A O 1
ATOM 692 N N . LEU A 1 89 ? -8.947 2.714 13.675 1.00 90.69 89 LEU A N 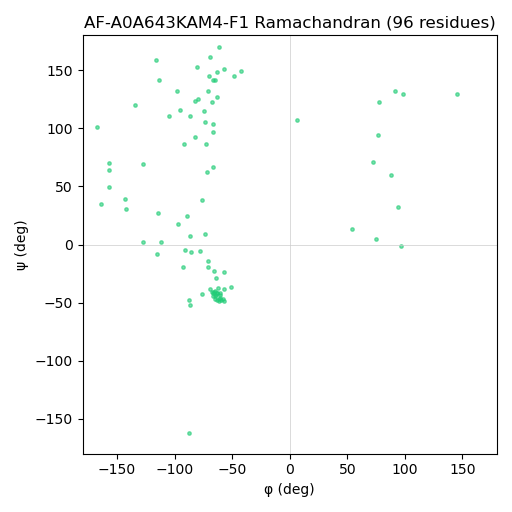1
ATOM 693 C CA . LEU A 1 89 ? -8.353 1.399 13.932 1.00 90.69 89 LEU A CA 1
ATOM 694 C C . LEU A 1 89 ? -7.045 1.538 14.712 1.00 90.69 89 LEU A C 1
ATOM 696 O O . LEU A 1 89 ? -6.246 2.431 14.445 1.00 90.69 89 LEU A O 1
ATOM 700 N N . CYS A 1 90 ? -6.801 0.617 15.642 1.00 90.81 90 CYS A N 1
ATOM 701 C CA . CYS A 1 90 ? -5.539 0.540 16.360 1.00 90.81 90 CYS A CA 1
ATOM 702 C C . CYS A 1 90 ? -4.421 0.047 15.437 1.00 90.81 90 CYS A C 1
ATOM 704 O O . CYS A 1 90 ? -4.571 -0.992 14.790 1.00 90.81 90 CYS A O 1
ATOM 706 N N . TRP A 1 91 ? -3.277 0.733 15.433 1.00 92.31 91 TRP A N 1
ATOM 707 C CA . TRP A 1 91 ? -2.133 0.354 14.594 1.00 92.31 91 TRP A CA 1
ATOM 708 C C . TRP A 1 91 ? -1.544 -1.017 14.964 1.00 92.31 91 TRP A C 1
ATOM 710 O O . TRP A 1 91 ? -0.997 -1.701 14.105 1.00 92.31 91 TRP A O 1
ATOM 720 N N . ASN A 1 92 ? -1.667 -1.427 16.232 1.00 91.88 92 ASN A N 1
ATOM 721 C CA . ASN A 1 92 ? -1.075 -2.665 16.737 1.00 91.88 92 ASN A CA 1
ATOM 722 C C . ASN A 1 92 ? -1.988 -3.882 16.523 1.00 91.88 92 ASN A C 1
ATOM 724 O O . ASN A 1 92 ? -1.566 -4.898 15.982 1.00 91.88 92 ASN A O 1
ATOM 728 N N . CYS A 1 93 ? -3.250 -3.793 16.955 1.00 92.00 93 CYS A N 1
ATOM 729 C CA . CYS A 1 93 ? -4.164 -4.941 16.972 1.00 92.00 93 CYS A CA 1
ATOM 730 C C . CYS A 1 93 ? -5.321 -4.852 15.972 1.00 92.00 93 CYS A C 1
ATOM 732 O O . CYS A 1 93 ? -6.195 -5.715 16.013 1.00 92.00 93 CYS A O 1
ATOM 734 N N . THR A 1 94 ? -5.371 -3.793 15.153 1.00 92.75 94 THR A N 1
ATOM 735 C CA . THR A 1 94 ? -6.400 -3.530 14.126 1.00 92.75 94 THR A CA 1
ATOM 736 C C . THR A 1 94 ? -7.852 -3.544 14.623 1.00 92.75 94 THR A C 1
ATOM 738 O O . THR A 1 94 ? -8.790 -3.527 13.828 1.00 92.75 94 THR A O 1
ATOM 741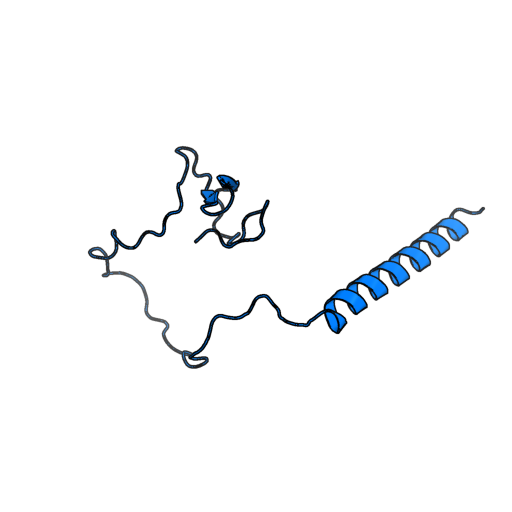 N N . ARG A 1 95 ? -8.071 -3.509 15.944 1.00 87.88 95 ARG A N 1
ATOM 742 C CA . ARG A 1 95 ? -9.390 -3.327 16.571 1.00 87.88 95 ARG A CA 1
ATOM 743 C C . ARG A 1 95 ? -9.770 -1.854 16.567 1.00 87.88 95 ARG A C 1
ATOM 745 O O . ARG A 1 95 ? -8.900 -0.984 16.565 1.00 87.88 95 ARG A O 1
ATOM 752 N N . ARG A 1 96 ? -11.068 -1.558 16.565 1.00 86.62 96 ARG A N 1
ATOM 753 C CA . ARG A 1 96 ? -11.529 -0.169 16.529 1.00 86.62 96 ARG A CA 1
ATOM 754 C C . ARG A 1 96 ? -11.244 0.561 17.852 1.00 86.62 96 ARG A C 1
ATOM 756 O O . ARG A 1 96 ? -11.388 -0.012 18.924 1.00 86.62 96 ARG A O 1
ATOM 763 N N . LEU A 1 97 ? -10.925 1.849 17.765 1.00 85.19 97 LEU A N 1
ATOM 764 C CA . LEU A 1 97 ? -10.573 2.736 18.884 1.00 85.19 97 LEU A CA 1
ATOM 765 C C . LEU A 1 97 ? -11.788 3.443 19.524 1.00 85.1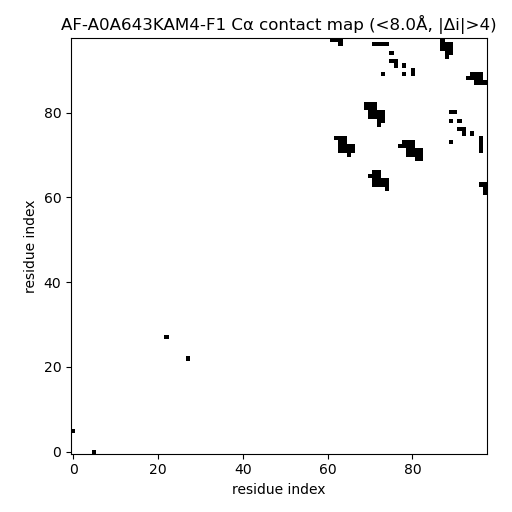9 97 LEU A C 1
ATOM 767 O O . LEU A 1 97 ? -11.624 4.531 20.079 1.00 85.19 97 LEU A O 1
ATOM 771 N N . HIS A 1 98 ? -12.994 2.871 19.415 1.00 72.12 98 HIS A N 1
ATOM 772 C CA . HIS A 1 98 ? -14.238 3.459 19.937 1.00 72.12 98 HIS A CA 1
ATOM 773 C C . HIS A 1 98 ? -14.604 2.857 21.283 1.00 72.12 98 HIS A C 1
ATOM 775 O O . HIS A 1 98 ? -14.575 1.620 21.445 1.00 72.12 98 HIS A O 1
#

Solvent-accessible surface area (backbone atoms only — not comparable to full-atom values): 6620 Å² total; per-residue (Å²): 128,60,71,66,56,56,51,52,52,48,53,54,51,50,53,52,50,51,50,50,52,51,49,45,61,66,72,58,64,68,80,84,86,68,95,72,83,85,87,74,99,75,74,84,86,79,96,71,82,79,88,89,80,91,77,90,71,91,81,72,75,57,77,55,49,61,47,100,88,45,31,36,30,31,78,88,81,63,49,79,34,72,61,57,79,90,57,57,54,35,89,86,76,67,46,68,61,103

Sequence (98 aa):
MDVWGWIVVYALGLTLLQLLVYRYLVNGGEPTIGDGSGRDSDRMDRYVHPEIASSFDERARSRVRVTPTGERICPDCGAENEADTTFDLCWNCTRRLH

Foldseek 3Di:
DPPVVVVVVVVVVVVVVVVVVVCCVVVVPPPPPDPDDDDDPDDDDDDDDDDPPPDPDPDPPDDFDADPVQWTQAPPPRDTHDNDPVDQADPPPRDGSD

Mean predicted aligned error: 18.59 Å

pLDDT: mean 72.47, std 21.42, range [36.97, 98.25]